Protein AF-A0A956RV08-F1 (afdb_monomer_lite)

Secondary structure (DSSP, 8-state):
----BTTB-HHHHHHHHTT--------SS-----PPPHHHHHHHHHHHHHHHHHTT-HHHHHHHHHTTS-------

pLDDT: mean 82.65, std 14.13, range [41.38, 97.38]

Radius of gyration: 22.11 Å; chains: 1; bounding box: 25×54×38 Å

Foldseek 3Di:
DQPADVNHHPVLVVCVVVVHDPDPPPPDDDDPPDAQDPVLVVCCVVQNPVRCVVVVVVVSVVNCVVVVVDPPPPDD

Sequence (76 aa):
MDDLIFGYTWEEIHAAQQGEPLRKMICPRGVYDHPCEKNDVDLLIIHGLKGLQEMRFDGVIDRLCRAGLIDNKEQL

Structure (mmCIF, N/CA/C/O backbone):
data_AF-A0A956RV08-F1
#
_entry.id   AF-A0A956RV08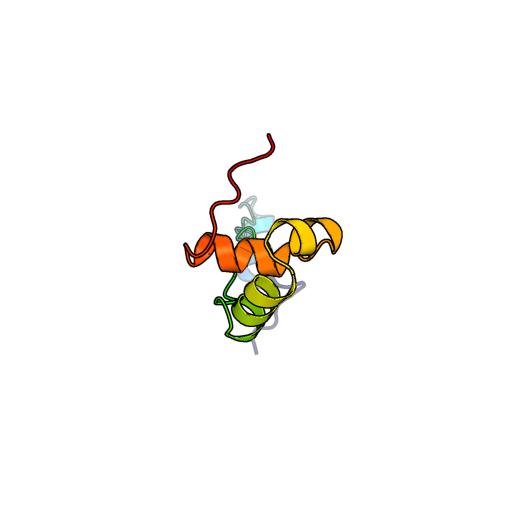-F1
#
loop_
_atom_site.group_PDB
_atom_site.id
_atom_site.type_symbol
_atom_site.label_atom_id
_atom_site.label_alt_id
_atom_site.label_comp_id
_atom_site.label_asym_id
_atom_site.label_entity_id
_atom_site.label_seq_id
_atom_site.pdbx_PDB_ins_code
_atom_site.Cartn_x
_atom_site.Cartn_y
_atom_site.Cartn_z
_atom_site.occupancy
_atom_site.B_iso_or_equiv
_atom_site.auth_seq_id
_atom_site.auth_comp_id
_atom_site.auth_asym_id
_atom_site.auth_atom_id
_atom_site.pdbx_PDB_model_num
ATOM 1 N N . MET A 1 1 ? 8.116 26.652 -26.079 1.00 45.16 1 MET A N 1
ATOM 2 C CA . MET A 1 1 ? 8.070 26.935 -24.635 1.00 45.16 1 MET A CA 1
ATOM 3 C C . MET A 1 1 ? 6.784 27.694 -24.459 1.00 45.16 1 MET A C 1
ATOM 5 O O . MET A 1 1 ? 6.705 28.801 -24.969 1.00 45.16 1 MET A O 1
ATOM 9 N N . ASP A 1 2 ? 5.759 27.054 -23.912 1.00 60.75 2 ASP A N 1
ATOM 10 C CA . ASP A 1 2 ? 4.527 27.772 -23.602 1.00 60.75 2 ASP A CA 1
ATOM 11 C C . ASP A 1 2 ? 4.829 28.631 -22.375 1.00 60.75 2 ASP A C 1
ATOM 13 O O . ASP A 1 2 ? 5.199 28.096 -21.326 1.00 60.75 2 ASP A O 1
ATOM 17 N N . ASP A 1 3 ? 4.756 29.955 -22.523 1.00 74.44 3 ASP A N 1
ATOM 18 C CA . ASP A 1 3 ? 4.972 30.904 -21.430 1.00 74.44 3 ASP A CA 1
ATOM 19 C C . ASP A 1 3 ? 3.754 30.871 -20.504 1.00 74.44 3 ASP A C 1
ATOM 21 O O . ASP A 1 3 ? 2.853 31.708 -20.549 1.00 74.44 3 ASP A O 1
ATOM 25 N N . LEU A 1 4 ? 3.702 29.823 -19.687 1.00 81.62 4 LEU A N 1
ATOM 26 C CA . LEU A 1 4 ? 2.650 29.628 -18.707 1.00 81.62 4 LEU A CA 1
ATOM 27 C C . LEU A 1 4 ? 2.825 30.632 -17.566 1.00 81.62 4 LEU A C 1
ATOM 29 O O . LEU A 1 4 ? 3.840 30.651 -16.869 1.00 81.62 4 LEU A O 1
ATOM 33 N N . ILE A 1 5 ? 1.788 31.422 -17.317 1.00 79.44 5 ILE A N 1
ATOM 34 C CA . ILE A 1 5 ? 1.706 32.358 -16.201 1.00 79.44 5 ILE A CA 1
ATOM 35 C C . ILE A 1 5 ? 0.974 31.639 -15.066 1.00 79.44 5 ILE A C 1
ATOM 37 O O . ILE A 1 5 ? -0.202 31.303 -15.182 1.00 79.44 5 ILE A O 1
ATOM 41 N N . PHE A 1 6 ? 1.679 31.347 -13.969 1.00 78.75 6 PHE A N 1
ATOM 42 C CA . PHE A 1 6 ? 1.139 30.588 -12.825 1.00 78.75 6 PHE A CA 1
ATOM 43 C C . PHE A 1 6 ? 0.480 29.247 -13.212 1.00 78.75 6 PHE A C 1
ATOM 45 O O . PHE A 1 6 ? -0.485 28.813 -12.585 1.00 78.75 6 PHE A O 1
ATOM 52 N N . GLY A 1 7 ? 0.998 28.581 -14.250 1.00 80.31 7 GLY A N 1
ATOM 53 C CA . GLY A 1 7 ? 0.450 27.312 -14.743 1.00 80.31 7 GLY A CA 1
ATOM 54 C C . GLY A 1 7 ? -0.793 27.453 -15.630 1.00 80.31 7 GLY A C 1
ATOM 55 O O . GLY A 1 7 ? -1.453 26.446 -15.898 1.00 80.31 7 GLY A O 1
ATOM 56 N N . TYR A 1 8 ? -1.108 28.667 -16.088 1.00 81.25 8 TYR A N 1
ATOM 57 C CA . TYR A 1 8 ? -2.173 28.959 -17.047 1.00 81.25 8 TYR A CA 1
ATOM 58 C C . TYR A 1 8 ? -1.622 29.623 -18.306 1.00 81.25 8 TYR A C 1
ATOM 60 O O . TYR A 1 8 ? -0.636 30.356 -18.263 1.00 81.25 8 TYR A O 1
ATOM 68 N N . THR A 1 9 ? -2.278 29.368 -19.430 1.00 87.19 9 THR A N 1
ATOM 69 C CA . THR A 1 9 ? -2.035 30.102 -20.677 1.00 87.19 9 THR A CA 1
ATOM 70 C C . THR A 1 9 ? -2.650 31.501 -20.607 1.00 87.19 9 THR A C 1
ATOM 72 O O . THR A 1 9 ? -3.537 31.769 -19.788 1.00 87.19 9 THR A O 1
ATOM 75 N N . TRP A 1 10 ? -2.194 32.409 -21.470 1.00 84.62 10 TRP A N 1
ATOM 76 C CA . TRP A 1 10 ? -2.787 33.743 -21.575 1.00 84.62 10 TRP A CA 1
ATOM 77 C C . TRP A 1 10 ? -4.273 33.671 -21.954 1.00 84.62 10 TRP A C 1
ATOM 79 O O . TRP A 1 10 ? -5.088 34.417 -21.416 1.00 84.62 10 TRP A O 1
ATOM 89 N N . GLU A 1 11 ? -4.640 32.724 -22.816 1.00 85.56 11 GLU A N 1
ATOM 90 C CA . GLU A 1 11 ? -6.010 32.468 -23.252 1.00 85.56 11 GLU A CA 1
ATOM 91 C C . GLU A 1 11 ? -6.910 32.051 -22.081 1.00 85.56 11 GLU A C 1
ATOM 93 O O . GLU A 1 11 ? -8.011 32.582 -21.930 1.00 85.56 11 GLU A O 1
ATOM 98 N N . GLU A 1 12 ? -6.429 31.151 -21.215 1.00 84.31 12 GLU A N 1
ATOM 99 C CA . GLU A 1 12 ? -7.139 30.736 -19.998 1.00 84.31 12 GLU A CA 1
ATOM 100 C C . GLU A 1 12 ? -7.347 31.919 -19.040 1.00 84.31 12 GLU A C 1
ATOM 102 O O . GLU A 1 12 ? -8.437 32.100 -18.495 1.00 84.31 12 GLU A O 1
ATOM 107 N N . ILE A 1 13 ? -6.321 32.757 -18.861 1.00 85.06 13 ILE A N 1
ATOM 108 C CA . ILE A 1 13 ? -6.387 33.946 -18.000 1.00 85.06 13 ILE A CA 1
ATOM 109 C C . ILE A 1 13 ? -7.377 34.973 -18.558 1.00 85.06 13 ILE A C 1
ATOM 111 O O . ILE A 1 13 ? -8.198 35.507 -17.811 1.00 85.06 13 ILE A O 1
ATOM 115 N N . HIS A 1 14 ? -7.329 35.236 -19.863 1.00 86.44 14 HIS A N 1
ATOM 116 C CA . HIS A 1 14 ? -8.230 36.175 -20.521 1.00 86.44 14 HIS A CA 1
ATOM 117 C C . HIS A 1 14 ? -9.690 35.701 -20.449 1.00 86.44 14 HIS A C 1
ATOM 119 O O . HIS A 1 14 ? -10.576 36.495 -20.141 1.00 86.44 14 HIS A O 1
ATOM 125 N N . ALA A 1 15 ? -9.954 34.408 -20.655 1.00 85.12 15 ALA A N 1
ATOM 126 C CA . ALA A 1 15 ? -11.293 33.838 -20.503 1.00 85.12 15 ALA A CA 1
ATOM 127 C C . ALA A 1 15 ? -11.828 34.009 -19.069 1.00 85.12 15 ALA A C 1
ATOM 129 O O . ALA A 1 15 ? -12.963 34.445 -18.876 1.00 85.12 15 ALA A O 1
ATOM 130 N N . ALA A 1 16 ? -10.986 33.766 -18.059 1.00 83.44 16 ALA A N 1
ATOM 131 C CA . ALA A 1 16 ? -11.347 33.958 -16.656 1.00 83.44 16 ALA A CA 1
ATOM 132 C C . ALA A 1 16 ? -11.744 35.407 -16.332 1.00 83.44 16 ALA A C 1
ATOM 134 O O . ALA A 1 16 ? -12.692 35.646 -15.583 1.00 83.44 16 ALA A O 1
ATOM 135 N N . GLN A 1 17 ? -11.049 36.383 -16.927 1.00 85.62 17 GLN A N 1
ATOM 136 C CA . GLN A 1 17 ? -11.377 37.807 -16.786 1.00 85.62 17 GLN A CA 1
ATOM 137 C C . GLN A 1 17 ? -12.736 38.170 -17.400 1.00 85.62 17 GLN A C 1
ATOM 139 O O . GLN A 1 17 ? -13.377 39.106 -16.930 1.00 85.62 17 GLN A O 1
ATOM 144 N N . GLN A 1 18 ? -13.195 37.425 -18.411 1.00 88.00 18 GLN A N 1
ATOM 145 C CA . GLN A 1 18 ? -14.525 37.583 -19.016 1.00 88.00 18 GLN A CA 1
ATOM 146 C C . GLN A 1 18 ? -15.632 36.838 -18.247 1.00 88.00 18 GLN A C 1
ATOM 148 O O . GLN A 1 18 ? -16.786 36.842 -18.669 1.00 88.00 18 GLN A O 1
ATOM 153 N N . GLY A 1 19 ? -15.304 36.227 -17.103 1.00 82.31 19 GLY A N 1
ATOM 154 C CA . GLY A 1 19 ? -16.257 35.513 -16.252 1.00 82.31 19 GLY A CA 1
ATOM 155 C C . GLY A 1 19 ? -16.399 34.023 -16.565 1.00 82.31 19 GLY A C 1
ATOM 156 O O . GLY A 1 19 ? -17.248 33.365 -15.963 1.00 82.31 19 GLY A O 1
ATOM 157 N N . GLU A 1 20 ? -15.572 33.472 -17.459 1.00 80.38 20 GLU A N 1
ATOM 158 C CA . GLU A 1 20 ? -15.553 32.032 -17.721 1.00 80.38 20 GLU A CA 1
ATOM 159 C C . GLU A 1 20 ? -14.877 31.272 -16.564 1.00 80.38 20 GLU A C 1
ATOM 161 O O . GLU A 1 20 ? -13.865 31.714 -16.009 1.00 80.38 20 GLU A O 1
ATOM 166 N N . PRO A 1 21 ? -15.398 30.105 -16.159 1.00 71.75 21 PRO A N 1
ATOM 167 C CA . PRO A 1 21 ? -14.849 29.369 -15.032 1.00 71.75 21 PRO A CA 1
ATOM 168 C C . PRO A 1 21 ? -13.537 28.648 -15.397 1.00 71.75 21 PRO A C 1
ATOM 170 O O . PRO A 1 21 ? -13.511 27.775 -16.263 1.00 71.75 21 PRO A O 1
ATOM 173 N N . LEU A 1 22 ? -12.463 28.915 -14.643 1.00 70.62 22 LEU A N 1
ATOM 174 C CA . LEU A 1 22 ? -11.192 28.171 -14.691 1.00 70.62 22 LEU A CA 1
ATOM 175 C 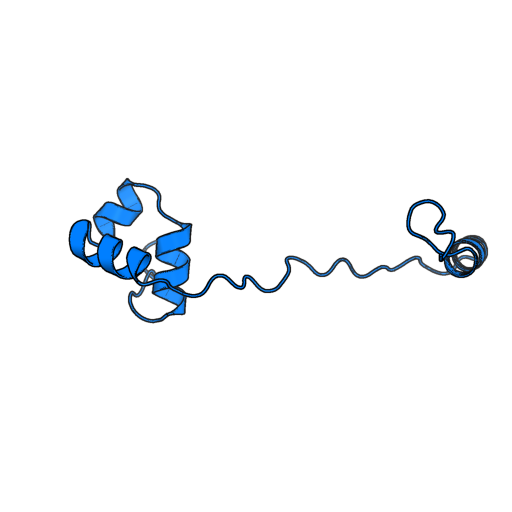C . LEU A 1 22 ? -11.342 26.774 -14.063 1.00 70.62 22 LEU A C 1
ATOM 177 O O . LEU A 1 22 ? -10.879 26.509 -12.954 1.00 70.62 22 LEU A O 1
ATOM 181 N N . ARG A 1 23 ? -12.028 25.853 -14.741 1.00 68.44 23 ARG A N 1
ATOM 182 C CA . ARG A 1 23 ? -12.168 24.466 -14.273 1.00 68.44 23 ARG A CA 1
ATOM 183 C C . ARG A 1 23 ? -11.056 23.595 -14.844 1.00 68.44 23 ARG A C 1
ATOM 185 O O . ARG A 1 23 ? -11.278 22.839 -15.784 1.00 68.44 23 ARG A O 1
ATOM 192 N N . LYS A 1 24 ? -9.872 23.626 -14.227 1.00 66.56 24 LYS A N 1
ATOM 193 C CA . LYS A 1 24 ? -8.954 22.484 -14.342 1.00 66.56 24 LYS A CA 1
ATOM 194 C C . LYS A 1 24 ? -9.495 21.383 -13.441 1.00 66.56 24 LYS A C 1
ATOM 196 O O . LYS A 1 24 ? -9.505 21.517 -12.219 1.00 66.56 24 LYS A O 1
ATOM 201 N N . MET A 1 25 ? -10.017 20.322 -14.050 1.00 64.81 25 MET A N 1
ATOM 202 C CA . MET A 1 25 ? -10.430 19.138 -13.309 1.00 64.81 25 MET A CA 1
ATOM 203 C C . MET A 1 25 ? -9.180 18.548 -12.655 1.00 64.81 25 MET A C 1
ATOM 205 O O . MET A 1 25 ? -8.326 17.980 -13.330 1.00 64.81 25 MET A O 1
ATOM 209 N N . ILE A 1 26 ? -9.048 18.716 -11.341 1.00 66.94 26 ILE A N 1
ATOM 210 C CA . ILE A 1 26 ? -8.034 18.001 -10.573 1.00 66.94 26 ILE A CA 1
ATOM 211 C C . ILE A 1 26 ? -8.479 16.541 -10.586 1.00 66.94 26 ILE A C 1
ATOM 213 O O . ILE A 1 26 ? -9.433 16.190 -9.895 1.00 66.94 26 ILE A O 1
ATOM 217 N N . CYS A 1 27 ? -7.836 15.702 -11.401 1.00 58.28 27 CYS A N 1
ATOM 218 C CA . CYS A 1 27 ? -8.049 14.260 -11.330 1.00 58.28 27 CYS A CA 1
ATOM 219 C C . CYS A 1 27 ? -7.695 13.795 -9.907 1.00 58.28 27 CYS A C 1
ATOM 221 O O . CYS A 1 27 ? -6.538 13.926 -9.494 1.00 58.28 27 CYS A O 1
ATOM 223 N N . PRO A 1 28 ? -8.661 13.288 -9.125 1.00 60.94 28 PRO A N 1
ATOM 224 C CA . PRO A 1 28 ? -8.393 12.865 -7.763 1.00 60.94 28 PRO A CA 1
ATOM 225 C C . PRO A 1 28 ? -7.574 11.574 -7.805 1.00 60.94 28 PRO A C 1
ATOM 227 O O . PRO A 1 28 ? -8.110 10.542 -8.175 1.00 60.94 28 PRO A O 1
ATOM 230 N N . ARG A 1 29 ? -6.295 11.660 -7.401 1.00 57.38 29 ARG A N 1
ATOM 231 C CA . ARG A 1 29 ? -5.305 10.566 -7.315 1.00 57.38 29 ARG A CA 1
ATOM 232 C C . ARG A 1 29 ? -5.144 9.782 -8.628 1.00 57.38 29 ARG A C 1
ATOM 234 O O . ARG A 1 29 ? -6.024 9.042 -9.046 1.00 57.38 29 ARG A O 1
ATOM 241 N N . GLY A 1 30 ? -3.981 9.927 -9.270 1.00 60.44 30 GLY A N 1
ATOM 242 C CA . GLY A 1 30 ? -3.614 9.096 -10.420 1.00 60.44 30 GLY A CA 1
ATOM 243 C C . GLY A 1 30 ? -3.811 7.604 -10.127 1.00 60.44 30 GLY A C 1
ATOM 244 O O . GLY A 1 30 ? -3.801 7.190 -8.964 1.00 60.44 30 GLY A O 1
ATOM 245 N N . VAL A 1 31 ? -4.023 6.815 -11.182 1.00 63.03 31 VAL A N 1
ATOM 246 C CA . VAL A 1 31 ? -4.165 5.357 -11.080 1.00 63.03 31 VAL A CA 1
ATOM 247 C C . VAL A 1 31 ? -2.989 4.828 -10.259 1.00 63.03 31 VAL A C 1
ATOM 249 O O . VAL A 1 31 ? -1.835 5.055 -10.610 1.00 63.03 31 VAL A O 1
ATOM 252 N N . TYR A 1 32 ? -3.282 4.207 -9.116 1.00 63.53 32 TYR A N 1
ATOM 253 C CA . TYR A 1 32 ? -2.256 3.613 -8.266 1.00 63.53 32 TYR A CA 1
ATOM 254 C C . TYR A 1 32 ? -1.663 2.414 -9.016 1.00 63.53 32 TYR A C 1
ATOM 256 O O . TYR A 1 32 ? -2.308 1.372 -9.101 1.00 63.53 32 TYR A O 1
ATOM 264 N N . ASP A 1 33 ? -0.476 2.601 -9.594 1.00 70.56 33 ASP A N 1
ATOM 265 C CA . ASP A 1 33 ? 0.162 1.694 -10.562 1.00 70.56 33 ASP A CA 1
ATOM 266 C C . ASP A 1 33 ? 1.275 0.837 -9.934 1.00 70.56 33 ASP A C 1
ATOM 268 O O . ASP A 1 33 ? 2.281 0.520 -10.559 1.00 70.56 33 ASP A O 1
ATOM 272 N N . HIS A 1 34 ? 1.144 0.491 -8.652 1.00 80.19 34 HIS A N 1
ATOM 273 C CA . HIS A 1 34 ? 2.080 -0.433 -8.013 1.00 80.19 34 HIS A CA 1
ATOM 274 C C . HIS A 1 34 ? 1.488 -1.847 -8.039 1.00 80.19 34 HIS A C 1
ATOM 276 O O . HIS A 1 34 ? 0.617 -2.144 -7.211 1.00 80.19 34 HIS A O 1
ATOM 282 N N . PRO A 1 35 ? 1.902 -2.714 -8.987 1.00 87.81 35 PRO A N 1
ATOM 283 C CA . PRO A 1 35 ? 1.448 -4.098 -9.028 1.00 87.81 35 PRO A CA 1
ATOM 284 C C . PRO A 1 35 ? 1.961 -4.865 -7.807 1.00 87.81 35 PRO A C 1
ATOM 286 O O . PRO A 1 35 ? 2.960 -4.489 -7.199 1.00 87.81 35 PRO A O 1
ATOM 289 N N . CYS A 1 36 ? 1.285 -5.959 -7.459 1.00 90.81 36 CYS A N 1
ATOM 290 C CA . CYS A 1 36 ? 1.777 -6.880 -6.438 1.00 90.81 36 CYS A CA 1
ATOM 291 C C . CYS A 1 36 ? 3.127 -7.466 -6.872 1.00 90.81 36 CYS A C 1
ATOM 293 O O . CYS A 1 36 ? 3.233 -8.087 -7.932 1.00 90.81 36 CYS A O 1
ATOM 295 N N . GLU A 1 37 ? 4.147 -7.285 -6.041 1.00 94.06 37 GLU A N 1
ATOM 296 C CA . GLU A 1 37 ? 5.495 -7.781 -6.287 1.00 94.06 37 GLU A CA 1
ATOM 297 C C . GLU A 1 37 ? 5.722 -9.128 -5.596 1.00 94.06 37 GLU A C 1
ATOM 299 O O . GLU A 1 37 ? 5.022 -9.507 -4.657 1.00 94.06 37 GLU A O 1
ATOM 304 N N . LYS A 1 38 ? 6.765 -9.854 -6.014 1.00 95.06 38 LYS A N 1
ATOM 305 C CA . LYS A 1 38 ? 7.162 -11.107 -5.355 1.00 95.06 38 LYS A CA 1
ATOM 306 C C . LYS A 1 38 ? 7.450 -10.903 -3.861 1.00 95.06 38 LYS A C 1
ATOM 308 O O . LYS A 1 38 ? 7.063 -11.735 -3.049 1.00 95.06 38 LYS A O 1
ATOM 313 N N . ASN A 1 39 ? 8.069 -9.778 -3.506 1.00 95.06 39 ASN A N 1
ATOM 314 C CA . ASN A 1 39 ? 8.388 -9.452 -2.119 1.00 95.06 39 ASN A CA 1
ATOM 315 C C . ASN A 1 39 ? 7.127 -9.295 -1.248 1.00 95.06 39 ASN A C 1
ATOM 317 O O . ASN A 1 39 ? 7.151 -9.644 -0.073 1.00 95.06 39 ASN A O 1
ATOM 321 N N . ASP A 1 40 ? 6.006 -8.834 -1.818 1.00 94.62 40 ASP A N 1
ATOM 322 C CA . ASP A 1 40 ? 4.727 -8.761 -1.101 1.00 94.62 40 ASP A CA 1
ATOM 323 C C . ASP A 1 40 ? 4.232 -10.166 -0.718 1.00 94.62 40 ASP A C 1
A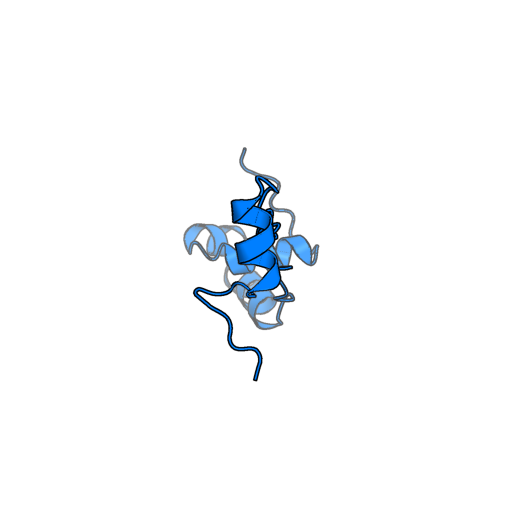TOM 325 O O . ASP A 1 40 ? 3.746 -10.389 0.392 1.00 94.62 40 ASP A O 1
ATOM 329 N N . VAL A 1 41 ? 4.402 -11.134 -1.626 1.00 96.00 41 VAL A N 1
ATOM 330 C CA . VAL A 1 41 ? 4.050 -12.543 -1.396 1.00 96.00 41 VAL A CA 1
ATOM 331 C C . VAL A 1 41 ? 4.987 -13.182 -0.375 1.00 96.00 41 VAL A C 1
ATOM 333 O O . VAL A 1 41 ? 4.526 -13.888 0.519 1.00 96.00 41 VAL A O 1
ATOM 336 N N . ASP A 1 42 ? 6.289 -12.907 -0.461 1.00 97.31 42 ASP A N 1
ATOM 337 C CA . ASP A 1 42 ? 7.271 -13.418 0.498 1.00 97.31 42 ASP A CA 1
ATOM 338 C C . ASP A 1 42 ? 6.965 -12.901 1.917 1.00 97.31 42 ASP A C 1
ATOM 340 O O . ASP A 1 42 ? 6.953 -13.675 2.876 1.00 97.31 42 ASP A O 1
ATOM 344 N N . LEU A 1 43 ? 6.609 -11.618 2.052 1.00 96.56 43 LEU A N 1
ATOM 345 C CA . LEU A 1 43 ? 6.159 -11.031 3.317 1.00 96.56 43 LEU A CA 1
ATOM 346 C C . LEU A 1 43 ? 4.892 -11.710 3.856 1.00 96.56 43 LEU A C 1
ATOM 348 O O . LEU A 1 43 ? 4.813 -11.987 5.056 1.00 96.56 43 LEU A O 1
ATOM 352 N N . LEU A 1 44 ? 3.925 -12.022 2.987 1.00 96.19 44 LEU A N 1
ATOM 353 C CA . LEU A 1 44 ? 2.724 -12.768 3.368 1.00 96.19 44 LEU A CA 1
ATOM 354 C C . LEU A 1 44 ? 3.058 -14.178 3.874 1.00 96.19 44 LEU A C 1
ATOM 356 O O . LEU A 1 44 ? 2.476 -14.615 4.864 1.00 96.19 44 LEU A O 1
ATOM 360 N N . ILE A 1 45 ? 3.995 -14.879 3.233 1.00 96.38 45 ILE A N 1
ATOM 361 C CA . ILE A 1 45 ? 4.420 -16.227 3.637 1.00 96.38 45 ILE A CA 1
ATOM 362 C C . ILE A 1 45 ? 5.137 -16.199 4.994 1.00 96.38 45 ILE A C 1
ATOM 364 O O . ILE A 1 45 ? 4.900 -17.072 5.827 1.00 96.38 45 ILE A O 1
ATOM 368 N N . ILE A 1 46 ? 6.003 -15.207 5.228 1.00 97.38 46 ILE A N 1
ATOM 369 C CA . ILE A 1 46 ? 6.814 -15.107 6.452 1.00 97.38 46 ILE A CA 1
ATOM 370 C C . ILE A 1 46 ? 5.964 -14.688 7.657 1.00 97.38 46 ILE A C 1
ATOM 372 O O . ILE A 1 46 ? 6.094 -15.269 8.734 1.00 97.38 46 ILE A O 1
ATOM 376 N N . HIS A 1 47 ? 5.119 -13.668 7.493 1.00 96.06 47 HIS A N 1
ATOM 377 C CA . HIS A 1 47 ? 4.424 -13.023 8.611 1.00 96.06 47 HIS A CA 1
ATOM 378 C C . HIS A 1 47 ? 2.947 -13.416 8.730 1.00 96.06 47 HIS A C 1
ATOM 380 O O . HIS A 1 47 ? 2.352 -13.262 9.800 1.00 96.06 47 HIS A O 1
ATOM 386 N N . GLY A 1 48 ? 2.337 -13.921 7.654 1.00 94.88 48 GLY A N 1
ATOM 387 C CA . GLY A 1 48 ? 0.889 -14.089 7.558 1.00 94.88 48 GLY A CA 1
ATOM 388 C C . GLY A 1 48 ? 0.137 -12.752 7.580 1.00 94.88 48 GLY A C 1
ATOM 389 O O . GLY A 1 48 ? 0.680 -11.706 7.934 1.00 94.88 48 GLY A O 1
ATOM 390 N N . LEU A 1 49 ? -1.155 -12.772 7.238 1.00 94.44 49 LEU A N 1
ATOM 391 C CA . LEU A 1 49 ? -1.982 -11.555 7.195 1.00 94.44 49 LEU A CA 1
ATOM 392 C C . LEU A 1 49 ? -1.988 -10.794 8.531 1.00 94.44 49 LEU A C 1
ATOM 394 O O . LEU A 1 49 ? -1.801 -9.581 8.556 1.00 94.44 49 LEU A O 1
ATOM 398 N N . LYS A 1 50 ? -2.141 -11.514 9.646 1.00 94.25 50 LYS A N 1
ATOM 399 C CA . LYS A 1 50 ? -2.157 -10.911 10.983 1.00 94.25 50 LYS A CA 1
ATOM 400 C C . LYS A 1 50 ? -0.833 -10.212 11.316 1.00 94.25 50 LYS A C 1
ATOM 402 O O . LYS A 1 50 ? -0.851 -9.102 11.836 1.00 94.25 50 LYS A O 1
ATOM 407 N N . GLY A 1 51 ? 0.304 -10.818 10.967 1.00 96.12 51 GLY A N 1
ATOM 408 C CA . GLY A 1 51 ? 1.612 -10.194 11.170 1.00 96.12 51 GLY A CA 1
ATOM 409 C C . GLY A 1 51 ? 1.773 -8.922 10.337 1.00 96.12 51 GLY A C 1
ATOM 410 O O . GLY A 1 51 ? 2.232 -7.907 10.853 1.00 96.12 51 GLY A O 1
ATOM 411 N N . LEU A 1 52 ? 1.304 -8.923 9.084 1.00 95.62 52 LEU A N 1
ATOM 412 C CA . LEU A 1 52 ? 1.307 -7.717 8.246 1.00 95.62 52 LEU A CA 1
ATOM 413 C C . LEU A 1 52 ? 0.439 -6.590 8.834 1.00 95.62 52 LEU A C 1
ATOM 415 O O . LEU A 1 52 ? 0.835 -5.424 8.771 1.00 95.62 52 LEU A O 1
ATOM 419 N N . GLN A 1 53 ? -0.711 -6.925 9.432 1.00 94.94 53 GLN A N 1
ATOM 420 C CA . GLN A 1 53 ? -1.583 -5.961 10.116 1.00 94.94 53 GLN A CA 1
ATOM 421 C C . GLN A 1 53 ? -0.908 -5.370 11.364 1.00 94.94 53 GLN A C 1
ATOM 423 O O . GLN A 1 53 ? -0.921 -4.154 11.559 1.00 94.94 53 GLN A O 1
ATOM 428 N N . GLU A 1 54 ? -0.276 -6.208 12.188 1.00 96.62 54 GLU A N 1
ATOM 429 C CA . GLU A 1 54 ? 0.468 -5.777 13.380 1.00 96.62 54 GLU A CA 1
ATOM 430 C C . GLU A 1 54 ? 1.654 -4.868 13.016 1.00 96.62 54 GLU A C 1
ATOM 432 O O . GLU A 1 54 ? 1.916 -3.879 13.702 1.00 96.62 54 GLU A O 1
ATOM 437 N N . MET A 1 55 ? 2.321 -5.149 11.893 1.00 96.00 55 MET A N 1
ATOM 438 C CA . MET A 1 55 ? 3.433 -4.356 11.355 1.00 96.00 55 MET A CA 1
ATOM 439 C C . MET A 1 55 ? 2.992 -3.101 10.587 1.00 96.00 55 MET A C 1
ATOM 441 O O . MET A 1 55 ? 3.849 -2.315 10.182 1.00 96.00 55 MET A O 1
ATOM 445 N N . ARG A 1 56 ? 1.681 -2.891 10.386 1.00 95.19 56 ARG A N 1
ATOM 446 C CA . ARG A 1 56 ? 1.115 -1.765 9.615 1.00 95.19 56 ARG A CA 1
ATOM 447 C C . ARG A 1 56 ? 1.633 -1.696 8.176 1.00 95.19 56 ARG A C 1
ATOM 449 O O . ARG A 1 56 ? 1.871 -0.620 7.630 1.00 95.19 56 ARG A O 1
ATOM 456 N N . PHE A 1 57 ? 1.803 -2.849 7.534 1.00 94.75 57 PHE A N 1
ATOM 457 C CA . PHE A 1 57 ? 2.207 -2.935 6.127 1.00 94.75 57 PHE A CA 1
ATOM 458 C C . PHE A 1 57 ? 1.006 -2.735 5.186 1.00 94.75 57 PHE A C 1
ATOM 460 O O . PHE A 1 57 ? 0.756 -3.531 4.283 1.00 94.75 57 PHE A O 1
ATOM 467 N N . ASP A 1 58 ? 0.264 -1.642 5.377 1.00 92.75 58 ASP A N 1
ATOM 468 C CA . ASP A 1 58 ? -1.032 -1.398 4.728 1.00 92.75 58 ASP A CA 1
ATOM 469 C C . ASP A 1 58 ? -0.934 -1.363 3.193 1.00 92.75 58 ASP A C 1
ATOM 471 O O . ASP A 1 58 ? -1.819 -1.853 2.497 1.00 92.75 58 ASP A O 1
ATOM 475 N N . GLY A 1 59 ? 0.174 -0.850 2.644 1.00 92.06 59 GLY A N 1
ATOM 476 C CA . GLY A 1 59 ? 0.411 -0.844 1.195 1.00 92.06 59 GLY A CA 1
ATOM 477 C C . GLY A 1 59 ? 0.657 -2.238 0.606 1.00 92.06 59 GLY A C 1
ATOM 478 O O . GLY A 1 59 ? 0.249 -2.507 -0.520 1.00 92.06 59 GLY A O 1
ATOM 479 N N . VAL A 1 60 ? 1.292 -3.132 1.368 1.00 94.06 60 VAL A N 1
ATOM 480 C CA . VAL A 1 60 ? 1.492 -4.538 0.974 1.00 94.06 60 VAL A CA 1
ATOM 481 C C . VAL A 1 60 ? 0.150 -5.263 1.015 1.00 94.06 60 VAL A C 1
ATOM 483 O O . VAL A 1 60 ? -0.215 -5.943 0.060 1.00 94.06 60 VAL A O 1
ATOM 486 N N . ILE A 1 61 ? -0.621 -5.055 2.087 1.00 94.31 61 ILE A N 1
ATOM 487 C CA . ILE A 1 61 ? -1.963 -5.626 2.245 1.00 94.31 61 ILE A CA 1
ATOM 488 C C . ILE A 1 61 ? -2.877 -5.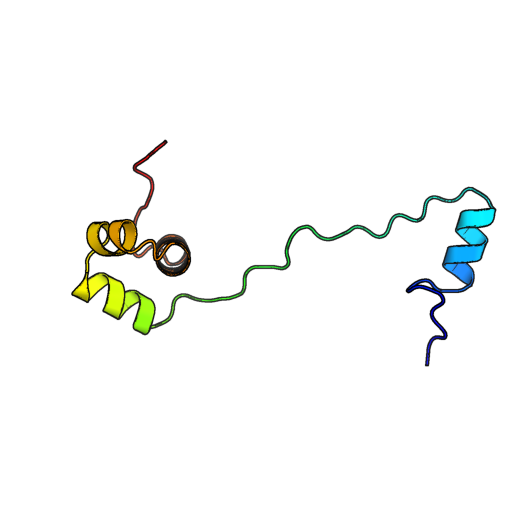178 1.095 1.00 94.31 61 ILE A C 1
ATOM 490 O O . ILE A 1 61 ? -3.515 -6.026 0.477 1.00 94.31 61 ILE A O 1
ATOM 494 N N . ASP A 1 62 ? -2.908 -3.885 0.754 1.00 92.12 62 ASP A N 1
ATOM 495 C CA . ASP A 1 62 ? -3.708 -3.360 -0.366 1.00 92.12 62 ASP A CA 1
ATOM 496 C C . ASP A 1 62 ? -3.318 -4.008 -1.705 1.00 92.12 62 ASP A C 1
ATOM 498 O O . ASP A 1 62 ? -4.194 -4.479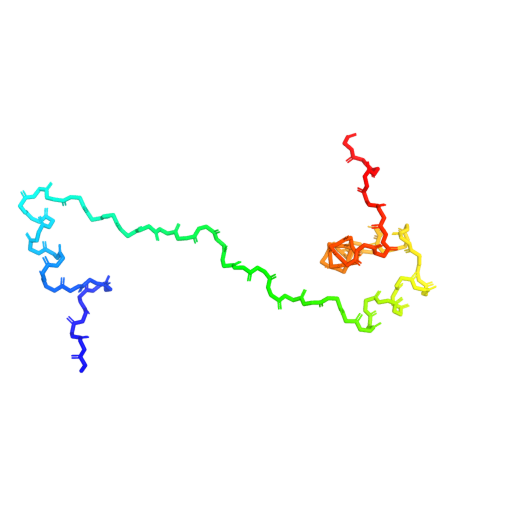 -2.436 1.00 92.12 62 ASP A O 1
ATOM 502 N N . ARG A 1 63 ? -2.016 -4.128 -2.009 1.00 93.44 63 ARG A N 1
ATOM 503 C CA . ARG A 1 63 ? -1.552 -4.804 -3.234 1.00 93.44 63 ARG A CA 1
ATOM 504 C C . ARG A 1 63 ? -1.930 -6.284 -3.272 1.00 93.44 63 ARG A C 1
ATOM 506 O O . ARG A 1 63 ? -2.429 -6.748 -4.297 1.00 93.44 63 ARG A O 1
ATOM 513 N N . LEU A 1 64 ? -1.759 -7.009 -2.166 1.00 93.50 64 LEU A N 1
ATOM 514 C CA . LEU A 1 64 ? -2.134 -8.423 -2.055 1.00 93.50 64 LEU A CA 1
ATOM 515 C C . LEU A 1 64 ? -3.652 -8.632 -2.203 1.00 93.50 64 LEU A C 1
ATOM 517 O O . LEU A 1 64 ? -4.079 -9.580 -2.865 1.00 93.50 64 LEU A O 1
ATOM 521 N N . CYS A 1 65 ? -4.469 -7.734 -1.640 1.00 92.81 65 CYS A N 1
ATOM 522 C CA . CYS A 1 65 ? -5.929 -7.756 -1.787 1.00 92.81 65 CYS A CA 1
ATOM 523 C C . CYS A 1 65 ? -6.352 -7.537 -3.238 1.00 92.81 65 CYS A C 1
ATOM 525 O O . CYS A 1 65 ? -7.169 -8.282 -3.773 1.00 92.81 65 CYS A O 1
ATOM 527 N N . ARG A 1 66 ? -5.775 -6.528 -3.900 1.00 88.69 66 ARG A N 1
ATOM 528 C CA . ARG A 1 66 ? -6.061 -6.231 -5.312 1.00 88.69 66 ARG A CA 1
ATOM 529 C C . ARG A 1 66 ? -5.614 -7.352 -6.244 1.00 88.69 66 ARG A C 1
ATOM 531 O O . ARG A 1 66 ? -6.267 -7.586 -7.255 1.00 88.69 66 ARG A O 1
ATOM 538 N N . ALA A 1 67 ? -4.539 -8.056 -5.891 1.00 90.50 67 ALA A N 1
ATOM 539 C CA . ALA A 1 67 ? -4.087 -9.250 -6.598 1.00 90.50 67 ALA A CA 1
ATOM 540 C C . ALA A 1 67 ? -4.966 -10.490 -6.338 1.00 90.50 67 ALA A C 1
ATOM 542 O O . ALA A 1 67 ? -4.757 -11.520 -6.976 1.00 90.50 67 ALA A O 1
ATOM 543 N N . GLY A 1 68 ? -5.937 -10.417 -5.418 1.00 91.12 68 GLY A N 1
ATOM 544 C CA . GLY A 1 68 ? -6.822 -11.532 -5.071 1.00 91.12 68 GLY A CA 1
ATOM 545 C C . GLY A 1 68 ? -6.139 -12.649 -4.278 1.00 91.12 68 GLY A C 1
ATOM 546 O O . GLY A 1 68 ? -6.654 -13.763 -4.236 1.00 91.12 68 GLY A O 1
ATOM 547 N N . LEU A 1 69 ? -4.979 -12.374 -3.672 1.00 92.12 69 LEU A N 1
ATOM 548 C CA . LEU A 1 69 ? -4.211 -13.361 -2.902 1.00 92.12 69 LEU A CA 1
ATOM 549 C C . LEU A 1 69 ? -4.704 -13.497 -1.460 1.00 92.12 69 LEU A C 1
ATOM 551 O O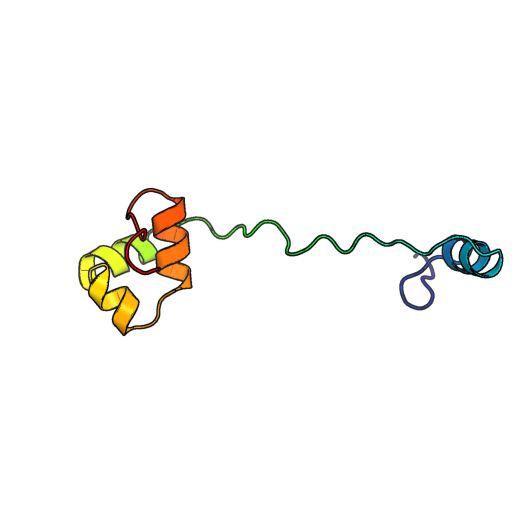 . LEU A 1 69 ? -4.515 -14.538 -0.835 1.00 92.12 69 LEU A O 1
ATOM 555 N N . ILE A 1 70 ? -5.332 -12.446 -0.938 1.00 91.50 70 ILE A N 1
ATOM 556 C CA . ILE A 1 70 ? -5.948 -12.405 0.388 1.00 91.50 70 ILE A CA 1
ATOM 557 C C . ILE A 1 70 ? -7.288 -11.675 0.299 1.00 91.50 70 ILE A C 1
ATOM 559 O O . ILE A 1 70 ? -7.477 -10.819 -0.567 1.00 91.50 70 ILE A O 1
ATOM 563 N N . ASP A 1 71 ? -8.198 -11.984 1.219 1.00 86.75 71 ASP A N 1
ATOM 564 C CA . ASP A 1 71 ? -9.412 -11.199 1.438 1.00 86.75 71 ASP A CA 1
ATOM 565 C C . ASP A 1 71 ? -9.246 -10.414 2.747 1.00 86.75 71 ASP A C 1
ATOM 567 O O . ASP A 1 71 ? -9.024 -11.005 3.802 1.00 86.75 71 ASP A O 1
ATOM 571 N N . ASN A 1 72 ? -9.306 -9.082 2.682 1.00 73.50 72 ASN A N 1
ATOM 572 C CA . ASN A 1 72 ? -9.189 -8.193 3.847 1.00 73.50 72 ASN A CA 1
ATOM 573 C C . ASN A 1 72 ? -10.552 -7.609 4.252 1.00 73.50 72 ASN A C 1
ATOM 575 O O . ASN A 1 72 ? -10.647 -6.486 4.738 1.00 73.50 72 ASN A O 1
ATOM 579 N N . LYS A 1 73 ? -11.633 -8.361 4.019 1.00 65.06 73 LYS A N 1
ATOM 580 C CA . LYS A 1 73 ? -13.002 -7.970 4.394 1.00 65.06 73 LYS A CA 1
ATOM 581 C C . LYS A 1 73 ? -13.309 -8.019 5.889 1.00 65.06 73 LYS A C 1
ATOM 583 O O . LYS A 1 73 ? -14.431 -7.700 6.273 1.00 65.06 73 LYS A O 1
ATOM 588 N N . GLU A 1 74 ? -12.357 -8.366 6.744 1.00 56.12 74 GLU A N 1
ATOM 589 C CA . GLU A 1 74 ? -12.572 -8.332 8.187 1.00 56.12 74 GLU A CA 1
ATOM 590 C C . GLU A 1 74 ? -11.977 -7.066 8.801 1.00 56.12 74 GLU A C 1
ATOM 592 O O . GLU A 1 74 ? -10.784 -7.021 9.087 1.00 56.12 74 GLU A O 1
ATOM 597 N N . GLN A 1 75 ? -12.846 -6.063 8.991 1.00 50.56 75 GLN A N 1
ATOM 598 C CA . GLN A 1 75 ? -12.918 -5.090 10.102 1.00 50.56 75 GLN A CA 1
ATOM 599 C C . GLN A 1 75 ? -13.497 -3.753 9.603 1.00 50.56 75 GLN A C 1
ATOM 601 O O . GLN A 1 75 ? -12.780 -2.775 9.389 1.00 50.56 75 GLN A O 1
ATOM 606 N N . LEU A 1 76 ? -14.821 -3.745 9.402 1.00 41.38 76 LEU A N 1
ATOM 607 C CA . LEU A 1 76 ? -15.660 -2.555 9.591 1.00 41.38 76 LEU A CA 1
ATOM 608 C C . LEU A 1 76 ? -16.067 -2.467 11.064 1.00 41.38 76 LEU A C 1
ATOM 610 O O . LEU A 1 76 ? -16.337 -3.544 11.645 1.00 41.38 76 LEU A O 1
#